Protein AF-A0A2T6BVD6-F1 (afdb_monomer)

Organism: NCBI:txid701523

Solvent-accessible surface area (backbone atoms only — not comparable to full-atom values): 5203 Å² total; per-residue (Å²): 133,90,81,71,85,75,79,71,74,63,63,32,39,37,40,32,57,46,72,52,74,48,80,49,74,55,99,93,47,78,47,79,48,75,44,72,33,37,36,33,32,40,26,25,88,78,87,42,70,44,83,75,48,75,40,78,48,68,68,59,50,54,53,53,50,49,55,51,24,68,74,71,72,34,48,36,36,42,39,63,54,99,71,67,44,80,97

Mean predicted aligned error: 6.04 Å

Nearest PDB structures (foldseek):
  8tqe-assembly1_E  TM=3.409E-01  e=9.397E-01  Xenorhabdus nematophila
  6rw6-assembly1_B  TM=3.611E-01  e=1.854E+00  Photorhabdus luminescens
  8tv0-assembly1_E  TM=3.310E-01  e=1.752E+00  Xenorhabdus nematophila
  6l7e-assembly1_B  TM=3.529E-01  e=4.857E+00  Photorhabdus luminescens
  4o9y-assembly2_G  TM=3.381E-01  e=6.447E+00  Photorhabdus luminescens

Sequence (87 aa):
MELGKNLPEIEYVSVFSTTESAKVRALSAEATVKNDIIVLNLFYNGNHRIKAYATTDKEDAFKVAKQIAEILKIDILDATEAESKWI

Radius of gyration: 16.12 Å; Cα contacts (8 Å, |Δi|>4): 159; chains: 1; bounding box: 48×32×38 Å

Secondary structure (DSSP, 8-state):
----PPPP---EEEEEEEEEEEEEEETTEEEEEEEEEEEEEEEETTTEEEEEEEES-HHHHHHHHHHHHHHHT-EEEEESSSS-EE-

Foldseek 3Di:
DDPDDPDAQFAAKEWAKDWDWDWDDDDPDIDIDIAIKIWIWGDDPHRDTDGDDMDNDPVVSVVVRVVVCVVSVHWYWYHHDPDIDID

Structure (mmCIF, N/CA/C/O backbone):
data_AF-A0A2T6BVD6-F1
#
_entry.id   AF-A0A2T6BVD6-F1
#
loop_
_atom_site.group_PDB
_atom_site.id
_atom_site.type_symbol
_atom_site.label_atom_id
_atom_site.label_alt_id
_atom_site.label_comp_id
_atom_site.label_asym_id
_atom_site.label_entity_id
_atom_site.label_seq_id
_atom_site.pdbx_PDB_ins_code
_atom_site.Cartn_x
_atom_site.Cartn_y
_atom_site.Cartn_z
_atom_site.occupancy
_atom_site.B_iso_or_equiv
_atom_site.auth_seq_id
_atom_site.auth_comp_id
_atom_site.auth_asym_id
_atom_site.auth_atom_id
_atom_site.pdbx_PDB_model_num
ATOM 1 N N . MET A 1 1 ? -23.769 -22.987 -14.306 1.00 39.12 1 MET A N 1
ATOM 2 C CA . MET A 1 1 ? -22.748 -21.999 -14.705 1.00 39.12 1 MET A CA 1
ATOM 3 C C . MET A 1 1 ? -22.342 -21.293 -13.423 1.00 39.12 1 MET A C 1
ATOM 5 O O . MET A 1 1 ? -23.076 -20.426 -12.976 1.00 39.12 1 MET A O 1
ATOM 9 N N . GLU A 1 2 ? -21.304 -21.777 -12.736 1.00 43.72 2 GLU A N 1
ATOM 10 C CA . GLU A 1 2 ? -20.868 -21.177 -11.466 1.00 43.72 2 GLU A CA 1
ATOM 11 C C . GLU A 1 2 ? -20.116 -19.879 -11.761 1.00 43.72 2 GLU A C 1
ATOM 13 O O . GLU A 1 2 ? -18.989 -19.886 -12.256 1.00 43.72 2 GLU A O 1
ATOM 18 N N . LEU A 1 3 ? -20.788 -18.756 -11.528 1.00 48.78 3 LEU A N 1
ATOM 19 C CA . LEU A 1 3 ? -20.200 -17.428 -11.602 1.00 48.78 3 LEU A CA 1
ATOM 20 C C . LEU A 1 3 ? -19.498 -17.132 -10.273 1.00 48.78 3 LEU A C 1
ATOM 22 O O . LEU A 1 3 ? -20.160 -16.915 -9.266 1.00 48.78 3 LEU A O 1
ATOM 26 N N . GLY A 1 4 ? -18.165 -17.081 -10.312 1.00 51.88 4 GLY A N 1
ATOM 27 C CA . GLY A 1 4 ? -17.340 -16.365 -9.338 1.00 51.88 4 GLY A CA 1
ATOM 28 C C . GLY A 1 4 ? -16.957 -17.159 -8.091 1.00 51.88 4 GLY A C 1
ATOM 29 O O . GLY A 1 4 ? -17.780 -17.455 -7.235 1.00 51.88 4 GLY A O 1
ATOM 30 N N . LYS A 1 5 ? -15.654 -17.410 -7.917 1.00 65.25 5 LYS A N 1
ATOM 31 C CA . LYS A 1 5 ? -1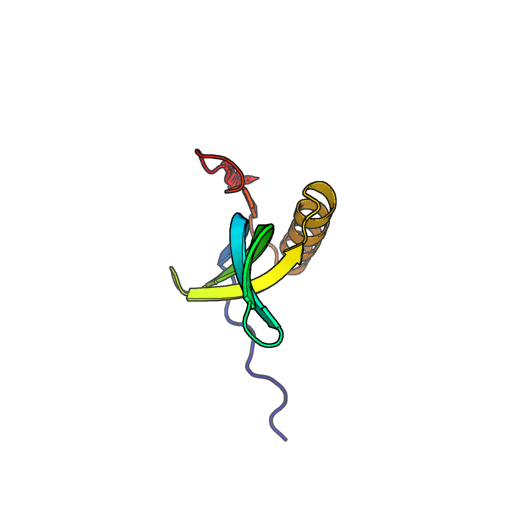5.114 -17.578 -6.564 1.00 65.25 5 LYS A CA 1
ATOM 32 C C . LYS A 1 5 ? -15.449 -16.298 -5.799 1.00 65.25 5 LYS A C 1
ATOM 34 O O . LYS A 1 5 ? -15.013 -15.228 -6.220 1.00 65.25 5 LYS A O 1
ATOM 39 N N . ASN A 1 6 ? -16.234 -16.404 -4.729 1.00 81.06 6 ASN A N 1
ATOM 40 C CA . ASN A 1 6 ? -16.482 -15.279 -3.833 1.00 81.06 6 ASN A CA 1
ATOM 41 C C . ASN A 1 6 ? -15.134 -14.687 -3.402 1.00 81.06 6 ASN A C 1
ATOM 43 O O . ASN A 1 6 ? -14.210 -15.438 -3.071 1.00 81.06 6 ASN A O 1
ATOM 47 N N . LEU A 1 7 ? -15.014 -13.358 -3.443 1.00 82.88 7 LEU A N 1
ATOM 48 C CA . LEU A 1 7 ? -13.873 -12.684 -2.835 1.00 82.88 7 LEU A CA 1
ATOM 49 C C . LEU A 1 7 ? -13.881 -13.059 -1.342 1.00 82.88 7 LEU A C 1
ATOM 51 O O . LEU A 1 7 ? -14.949 -12.978 -0.727 1.00 82.88 7 LEU A O 1
ATOM 55 N N . PRO A 1 8 ? -12.758 -13.525 -0.767 1.00 92.81 8 PRO A N 1
ATOM 56 C CA . PRO A 1 8 ? -12.694 -13.751 0.670 1.00 92.81 8 PRO A CA 1
ATOM 57 C C . PRO A 1 8 ? -12.962 -12.439 1.412 1.00 92.81 8 PRO A C 1
ATOM 59 O O . PRO A 1 8 ? -12.824 -11.355 0.842 1.00 92.81 8 PRO A O 1
ATOM 62 N N . GLU A 1 9 ? -13.329 -12.537 2.686 1.00 95.00 9 GLU A N 1
ATOM 63 C CA . GLU A 1 9 ? -13.399 -11.364 3.553 1.00 95.00 9 GLU A CA 1
ATOM 64 C C . GLU A 1 9 ? -12.009 -10.725 3.626 1.00 95.00 9 GLU A C 1
ATOM 66 O O . GLU A 1 9 ? -11.046 -11.350 4.075 1.00 95.00 9 GLU A O 1
ATOM 71 N N . ILE A 1 10 ? -11.898 -9.516 3.080 1.00 97.44 10 ILE A N 1
ATOM 72 C CA . ILE A 1 10 ? -10.647 -8.767 3.056 1.00 97.44 10 ILE A CA 1
ATOM 73 C C . ILE A 1 10 ? -10.514 -8.055 4.397 1.00 97.44 10 ILE A C 1
ATOM 75 O O . ILE A 1 10 ? -11.444 -7.391 4.839 1.00 97.44 10 ILE A O 1
ATOM 79 N N . GLU A 1 11 ? -9.354 -8.194 5.026 1.00 97.88 11 GLU A N 1
ATOM 80 C CA . GLU A 1 11 ? -9.058 -7.613 6.335 1.00 97.88 11 GLU A CA 1
ATOM 81 C C . GLU A 1 11 ? -8.552 -6.172 6.180 1.00 97.88 11 GLU A C 1
ATOM 83 O O . GLU A 1 11 ? -8.981 -5.277 6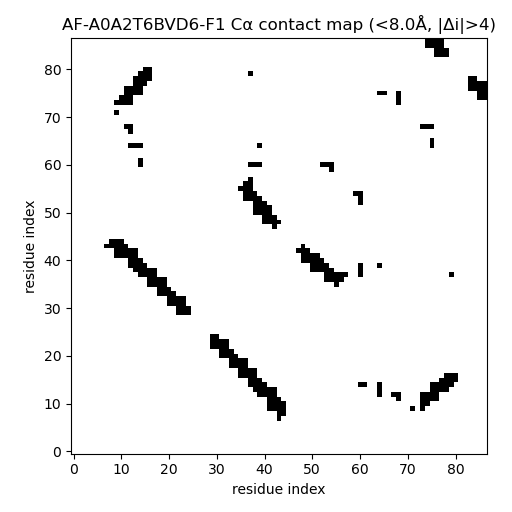.901 1.00 97.88 11 GLU A O 1
ATOM 88 N N . TYR A 1 12 ? -7.653 -5.935 5.219 1.00 98.12 12 TYR A N 1
ATOM 89 C CA . TYR A 1 12 ? -7.108 -4.611 4.911 1.00 98.12 12 TYR A CA 1
ATOM 90 C C . TYR A 1 12 ? -6.459 -4.570 3.523 1.00 98.12 12 TYR A C 1
ATOM 92 O O . TYR A 1 12 ? -6.136 -5.604 2.923 1.00 98.12 12 TYR A O 1
ATOM 100 N N . VAL A 1 13 ? -6.229 -3.358 3.016 1.00 98.44 13 VAL A N 1
ATOM 101 C CA . VAL A 1 13 ? -5.381 -3.120 1.841 1.00 98.44 13 VAL A CA 1
ATOM 102 C C . VAL A 1 13 ? -4.043 -2.533 2.282 1.00 98.44 13 VAL A C 1
ATOM 104 O O . VAL A 1 13 ? -3.996 -1.521 2.974 1.00 98.44 13 VAL A O 1
ATOM 107 N N . SER A 1 14 ? -2.931 -3.153 1.888 1.00 98.25 14 SER A N 1
ATOM 108 C CA . SER A 1 14 ? -1.596 -2.589 2.123 1.00 98.25 14 SER A CA 1
ATOM 109 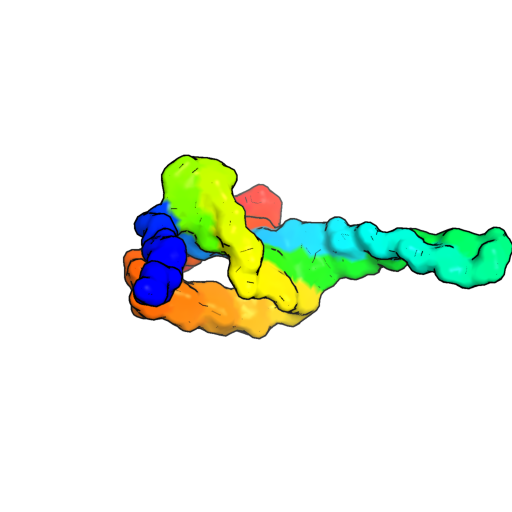C C . SER A 1 14 ? -1.112 -1.832 0.897 1.00 98.25 14 SER A C 1
ATOM 111 O O . SER A 1 14 ? -1.177 -2.386 -0.202 1.00 98.25 14 SER A O 1
ATOM 113 N N . VAL A 1 15 ? -0.504 -0.667 1.087 1.00 98.38 15 VAL A N 1
ATOM 114 C CA . VAL A 1 15 ? 0.276 0.041 0.065 1.00 98.38 15 VAL A CA 1
ATOM 115 C C . VAL A 1 15 ? 1.748 -0.111 0.431 1.00 98.38 15 VAL A C 1
ATOM 117 O O . VAL A 1 15 ? 2.166 0.424 1.452 1.00 98.38 15 VAL A O 1
ATOM 120 N N . PHE A 1 16 ? 2.538 -0.854 -0.348 1.00 96.12 16 PHE A N 1
ATOM 121 C CA . PHE A 1 16 ? 3.955 -1.080 -0.025 1.00 96.12 16 PHE A CA 1
ATOM 122 C C . PHE A 1 16 ? 4.883 -0.813 -1.209 1.00 96.12 16 PHE A C 1
ATOM 124 O O . PHE A 1 16 ? 4.522 -1.060 -2.360 1.00 96.12 16 PHE A O 1
ATOM 131 N N . SER A 1 17 ? 6.083 -0.310 -0.911 1.00 94.31 17 SER A N 1
ATOM 132 C CA . SER A 1 17 ? 7.128 -0.032 -1.902 1.00 94.31 17 SER A CA 1
ATOM 133 C C . SER A 1 17 ? 8.059 -1.236 -2.060 1.00 94.31 17 SER A C 1
ATOM 135 O O . SER A 1 17 ? 8.432 -1.883 -1.079 1.00 94.31 17 SER A O 1
ATOM 137 N N . THR A 1 18 ? 8.428 -1.573 -3.294 1.00 93.50 18 THR A N 1
ATOM 138 C CA . THR A 1 18 ? 9.358 -2.666 -3.593 1.00 93.50 18 THR A CA 1
ATOM 1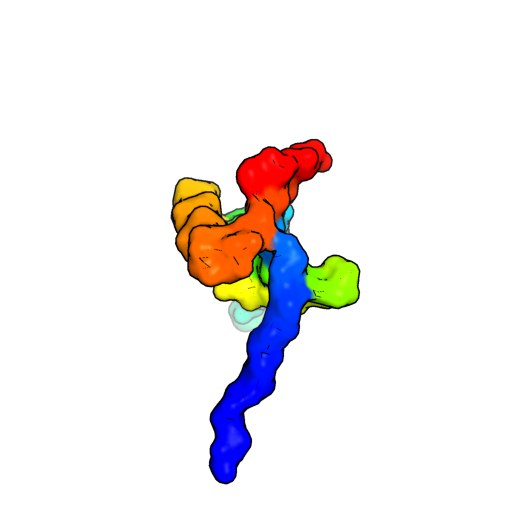39 C C . THR A 1 18 ? 10.082 -2.445 -4.916 1.00 93.50 18 THR A C 1
ATOM 141 O O . THR A 1 18 ? 9.627 -1.684 -5.760 1.00 93.50 18 THR A O 1
ATOM 144 N N . THR A 1 19 ? 11.197 -3.139 -5.129 1.00 91.56 19 THR A N 1
ATOM 145 C CA . THR A 1 19 ? 11.927 -3.101 -6.400 1.00 91.56 19 THR A CA 1
ATOM 146 C C . THR A 1 19 ? 11.647 -4.380 -7.186 1.00 91.56 19 THR A C 1
ATOM 148 O O . THR A 1 19 ? 12.056 -5.471 -6.779 1.00 91.56 19 THR A O 1
ATOM 151 N N . GLU A 1 20 ? 10.998 -4.268 -8.344 1.00 85.50 20 GLU A N 1
ATOM 152 C CA . GLU A 1 20 ? 10.899 -5.379 -9.292 1.00 85.50 20 GLU A CA 1
ATOM 153 C C . GLU A 1 20 ? 12.155 -5.422 -10.172 1.00 85.50 20 GLU A C 1
ATOM 155 O O . GLU A 1 20 ? 12.622 -4.408 -10.692 1.00 85.50 20 GLU A O 1
ATOM 160 N N . SER A 1 21 ? 12.737 -6.615 -10.312 1.00 82.75 21 SER A N 1
ATOM 161 C CA . SER A 1 21 ? 13.905 -6.848 -11.164 1.00 82.75 21 SER A CA 1
ATOM 162 C C . SER A 1 21 ? 13.514 -7.721 -12.349 1.00 82.75 21 SER A C 1
ATOM 164 O O . SER A 1 21 ? 13.093 -8.862 -12.166 1.00 82.75 21 SER A O 1
ATOM 166 N N . ALA A 1 22 ? 13.703 -7.212 -13.563 1.00 78.00 22 ALA A N 1
ATOM 167 C CA . ALA A 1 22 ? 13.494 -7.953 -14.798 1.00 78.00 22 ALA A CA 1
ATOM 168 C C . ALA A 1 22 ? 14.831 -8.183 -15.507 1.00 78.00 22 ALA A C 1
ATOM 170 O O . ALA A 1 22 ? 15.628 -7.262 -15.697 1.00 78.00 22 ALA A O 1
ATOM 171 N N . LYS A 1 23 ? 15.082 -9.428 -15.918 1.00 81.00 23 LYS A N 1
ATOM 172 C CA . LYS A 1 23 ? 16.235 -9.767 -16.755 1.00 81.00 23 LYS A CA 1
ATOM 173 C C . LYS A 1 23 ? 15.841 -9.655 -18.218 1.00 81.00 23 LYS A C 1
ATOM 175 O O . LYS A 1 23 ? 14.998 -10.415 -18.690 1.00 81.00 23 LYS A O 1
ATOM 180 N N . VAL A 1 24 ? 16.474 -8.735 -18.933 1.00 79.56 24 VAL A N 1
ATOM 181 C CA . VAL A 1 24 ? 16.307 -8.565 -20.376 1.00 79.56 24 VAL A CA 1
ATOM 182 C C . VAL A 1 24 ? 17.531 -9.157 -21.065 1.00 79.56 24 VAL A C 1
ATOM 184 O O . VAL A 1 24 ? 18.666 -8.819 -20.732 1.00 79.56 24 VAL A O 1
ATOM 187 N N . ARG A 1 25 ? 17.309 -10.070 -22.013 1.00 77.19 25 ARG A N 1
ATOM 188 C CA . ARG A 1 25 ? 18.366 -10.707 -22.808 1.00 77.19 25 ARG A CA 1
ATOM 189 C C . ARG A 1 25 ? 18.191 -10.345 -24.275 1.00 77.19 25 ARG A C 1
ATOM 191 O O . ARG A 1 25 ? 17.091 -10.478 -24.803 1.00 77.19 25 ARG A O 1
ATOM 198 N N . ALA A 1 26 ? 19.271 -9.932 -24.927 1.00 75.88 26 ALA A N 1
ATOM 199 C CA . ALA A 1 26 ? 19.298 -9.669 -26.360 1.00 75.88 26 ALA A CA 1
ATOM 200 C C . ALA A 1 26 ? 20.600 -10.206 -26.962 1.00 75.88 26 ALA A C 1
ATOM 202 O O . ALA A 1 26 ? 21.690 -9.806 -26.553 1.00 75.88 26 ALA A O 1
ATOM 203 N N . LEU A 1 27 ? 20.478 -11.104 -27.946 1.00 84.00 27 LEU A N 1
ATOM 204 C CA . LEU A 1 27 ? 21.600 -11.783 -28.607 1.00 84.00 27 LEU A CA 1
ATOM 205 C C . LEU A 1 27 ? 22.549 -12.444 -27.585 1.00 84.00 27 LEU A C 1
ATOM 207 O O . LEU A 1 27 ? 22.202 -13.474 -27.014 1.00 84.00 27 LEU A O 1
ATOM 211 N N . SER A 1 28 ? 23.718 -11.846 -27.337 1.00 77.00 28 SER A N 1
ATOM 212 C CA . SER A 1 28 ? 24.751 -12.313 -26.403 1.00 77.00 28 SER A CA 1
ATOM 213 C C . SER A 1 28 ? 24.877 -11.465 -25.127 1.00 77.00 28 SER A C 1
ATOM 215 O O . SER A 1 28 ? 25.803 -11.686 -24.349 1.00 77.00 28 SER A O 1
ATOM 217 N N . ALA A 1 29 ? 23.995 -10.484 -24.910 1.00 70.00 29 ALA A N 1
ATOM 218 C CA . ALA A 1 29 ? 24.028 -9.578 -23.763 1.00 70.00 29 ALA A CA 1
ATOM 219 C C . ALA A 1 29 ? 22.826 -9.791 -22.827 1.00 70.00 29 ALA A C 1
ATOM 221 O O . ALA A 1 29 ? 21.690 -9.983 -23.270 1.00 70.00 29 ALA A O 1
ATOM 222 N N . GLU A 1 30 ? 23.080 -9.726 -21.519 1.00 77.00 30 GLU A N 1
ATOM 223 C CA . GLU A 1 30 ? 22.072 -9.750 -20.455 1.00 77.00 30 GLU A CA 1
ATOM 224 C C . GLU A 1 30 ? 22.159 -8.443 -19.659 1.00 77.00 30 GLU A C 1
ATOM 226 O O . GLU A 1 30 ? 23.238 -8.049 -19.219 1.00 77.00 30 GLU A O 1
ATOM 231 N N . ALA A 1 31 ? 21.020 -7.783 -19.462 1.00 83.00 31 ALA A N 1
ATOM 232 C CA . ALA A 1 31 ? 20.876 -6.625 -18.591 1.00 83.00 31 ALA A CA 1
ATOM 233 C C . ALA A 1 31 ? 19.821 -6.916 -17.516 1.00 83.00 31 ALA A C 1
ATOM 235 O O . ALA A 1 31 ? 18.784 -7.523 -17.788 1.00 83.00 31 ALA A O 1
ATOM 236 N N . THR A 1 32 ? 20.079 -6.481 -16.282 1.00 82.19 32 THR A N 1
ATOM 237 C CA . THR A 1 32 ? 19.080 -6.498 -15.204 1.00 82.19 32 THR A CA 1
ATOM 238 C C . THR A 1 32 ? 18.524 -5.093 -15.046 1.00 82.19 32 THR A C 1
ATOM 240 O O . THR A 1 32 ? 19.267 -4.177 -14.700 1.00 82.19 32 THR A O 1
ATOM 243 N N . VAL A 1 33 ? 17.229 -4.928 -15.297 1.00 81.12 33 VAL A N 1
ATOM 244 C CA . VAL A 1 33 ? 16.505 -3.673 -15.079 1.00 81.12 33 VAL A CA 1
ATOM 245 C C . VAL A 1 33 ? 15.828 -3.754 -13.718 1.00 81.12 33 VAL A C 1
ATOM 247 O O . VAL A 1 33 ? 15.128 -4.727 -13.440 1.00 81.12 33 VAL A O 1
ATOM 250 N N . LYS A 1 34 ? 16.068 -2.755 -12.867 1.00 82.94 34 LYS A N 1
ATOM 251 C CA . LYS A 1 34 ? 15.440 -2.612 -11.551 1.00 82.94 34 LYS A CA 1
ATOM 252 C C . LYS A 1 34 ? 14.519 -1.403 -11.582 1.00 82.94 34 LYS A C 1
ATOM 254 O O . LYS A 1 34 ? 14.996 -0.313 -11.878 1.00 82.94 34 LYS A O 1
ATOM 259 N N . ASN A 1 35 ? 13.248 -1.608 -11.261 1.00 85.69 35 ASN A N 1
ATOM 260 C CA . ASN A 1 35 ? 12.259 -0.543 -11.175 1.00 85.69 35 ASN A CA 1
ATOM 261 C C . ASN A 1 35 ? 11.656 -0.532 -9.776 1.00 85.69 35 ASN A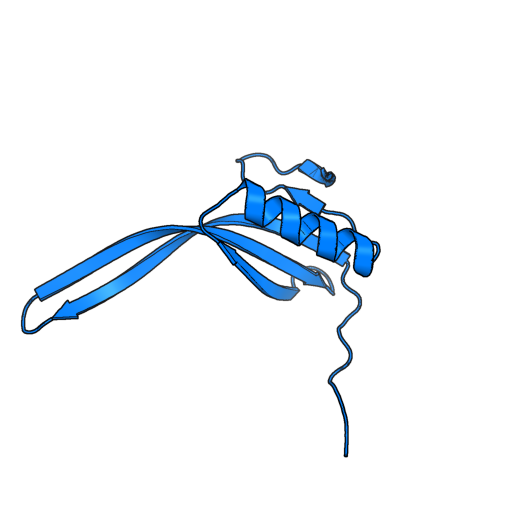 C 1
ATOM 263 O O . ASN A 1 35 ? 11.168 -1.564 -9.308 1.00 85.69 35 ASN A O 1
ATOM 267 N N . ASP A 1 36 ? 11.665 0.632 -9.137 1.00 90.75 36 ASP A N 1
ATOM 268 C CA . ASP A 1 36 ? 10.922 0.839 -7.902 1.00 90.75 36 ASP A CA 1
ATOM 269 C C . ASP A 1 36 ? 9.440 0.991 -8.241 1.00 90.75 36 ASP A C 1
ATOM 271 O O . ASP A 1 36 ? 9.051 1.792 -9.094 1.00 90.75 36 ASP A O 1
ATOM 275 N N . ILE A 1 37 ? 8.621 0.162 -7.606 1.00 95.06 37 ILE A N 1
ATOM 276 C CA . ILE A 1 37 ? 7.181 0.084 -7.803 1.00 95.06 37 ILE A CA 1
ATOM 277 C C . ILE A 1 37 ? 6.476 0.115 -6.450 1.00 95.06 37 ILE A C 1
ATOM 279 O O . ILE A 1 37 ? 7.003 -0.316 -5.425 1.00 95.06 37 ILE A O 1
ATOM 283 N N . ILE A 1 38 ? 5.237 0.574 -6.463 1.00 97.44 38 ILE A N 1
ATOM 284 C CA . ILE A 1 38 ? 4.320 0.528 -5.336 1.00 97.44 38 ILE A CA 1
ATOM 285 C C . ILE A 1 38 ? 3.233 -0.474 -5.677 1.00 97.44 38 ILE A C 1
ATOM 287 O O . ILE A 1 38 ? 2.668 -0.462 -6.770 1.00 97.44 38 ILE A O 1
ATOM 291 N N . VAL A 1 39 ? 2.949 -1.365 -4.739 1.00 97.88 39 VAL A N 1
ATOM 292 C CA . VAL A 1 39 ? 2.022 -2.471 -4.931 1.00 97.88 39 VAL A CA 1
ATOM 293 C C . VAL A 1 39 ? 0.936 -2.416 -3.869 1.00 97.88 39 VAL A C 1
ATOM 295 O O . VAL A 1 39 ? 1.208 -2.211 -2.685 1.00 97.88 39 VAL A O 1
ATOM 298 N N . LEU A 1 40 ? -0.299 -2.648 -4.306 1.00 98.38 40 LEU A N 1
ATOM 299 C CA . LEU A 1 40 ? -1.453 -2.807 -3.437 1.00 98.38 40 LEU A CA 1
ATOM 300 C C . LEU A 1 40 ? -1.777 -4.290 -3.291 1.00 98.38 40 LEU A C 1
ATOM 302 O O . LEU A 1 40 ? -2.050 -4.981 -4.278 1.00 98.38 40 LEU A O 1
ATOM 306 N N . ASN A 1 41 ? -1.782 -4.764 -2.050 1.00 98.12 41 ASN A N 1
ATOM 307 C CA . ASN A 1 41 ? -2.213 -6.114 -1.706 1.00 98.12 41 ASN A CA 1
ATOM 308 C C . ASN A 1 41 ? -3.484 -6.060 -0.865 1.00 98.12 41 ASN A C 1
ATOM 310 O O . ASN A 1 41 ? -3.541 -5.309 0.104 1.00 98.12 41 ASN A O 1
ATOM 314 N N . LEU A 1 42 ? -4.455 -6.907 -1.193 1.00 98.00 42 LEU A N 1
ATOM 315 C CA . LEU A 1 42 ? -5.607 -7.190 -0.339 1.00 98.00 42 LEU A CA 1
ATOM 316 C C . LEU A 1 42 ? -5.248 -8.371 0.552 1.00 98.00 42 LEU A C 1
ATOM 318 O O . LEU A 1 42 ? -5.024 -9.465 0.026 1.00 98.00 42 LEU A O 1
ATOM 322 N N . PHE A 1 43 ? -5.155 -8.147 1.858 1.00 97.88 43 PHE A N 1
ATOM 323 C CA . PHE A 1 43 ? -4.875 -9.196 2.833 1.00 97.88 43 PHE A CA 1
ATOM 324 C C . PHE A 1 43 ? -6.167 -9.830 3.333 1.00 97.88 43 PHE A C 1
ATOM 326 O O . PHE A 1 43 ? -7.183 -9.156 3.489 1.00 97.88 43 PHE A O 1
ATOM 333 N N . TYR A 1 44 ? -6.132 -11.141 3.526 1.00 97.44 44 TYR A N 1
ATOM 334 C CA . TYR A 1 44 ? -7.247 -11.922 4.039 1.00 97.44 44 TYR A CA 1
ATOM 335 C C . TYR A 1 44 ? -6.718 -13.146 4.779 1.00 97.44 44 TYR A C 1
ATOM 337 O O . TYR A 1 44 ? -5.652 -13.674 4.441 1.00 97.44 44 TYR A O 1
ATOM 345 N N . ASN A 1 45 ? -7.498 -13.658 5.731 1.00 96.00 45 ASN A N 1
ATOM 346 C CA . ASN A 1 45 ? -7.178 -14.881 6.464 1.00 96.00 45 ASN A CA 1
ATOM 347 C C . ASN A 1 45 ? -5.718 -14.874 6.974 1.00 96.00 45 ASN A C 1
ATOM 349 O O . ASN A 1 45 ? -4.930 -15.791 6.688 1.00 96.00 45 ASN A O 1
ATOM 353 N N . GLY A 1 46 ? -5.332 -13.779 7.639 1.00 91.88 46 GLY A N 1
ATOM 354 C CA . GLY A 1 46 ? -3.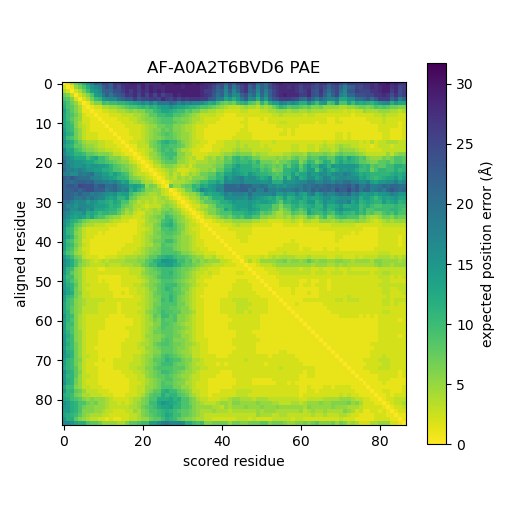982 -13.534 8.138 1.00 91.88 46 GLY A CA 1
ATOM 355 C C . GLY A 1 46 ? -3.014 -13.017 7.068 1.00 91.88 46 GLY A C 1
ATOM 356 O O . GLY A 1 46 ? -2.989 -11.837 6.747 1.00 91.88 46 GLY A O 1
ATOM 357 N N . ASN A 1 47 ? -2.134 -13.884 6.552 1.00 92.38 47 ASN A N 1
ATOM 358 C CA . ASN A 1 47 ? -1.047 -13.481 5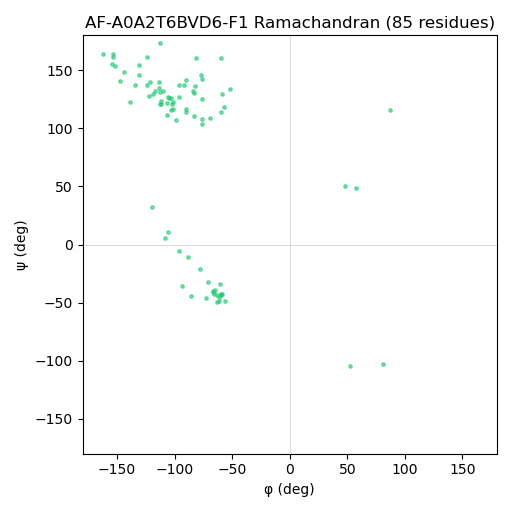.638 1.00 92.38 47 ASN A CA 1
ATOM 359 C C . ASN A 1 47 ? -1.304 -13.872 4.171 1.00 92.38 47 ASN A C 1
ATOM 361 O O . ASN A 1 47 ? -0.396 -13.812 3.334 1.00 92.38 47 ASN A O 1
ATOM 365 N N . HIS A 1 48 ? -2.519 -14.317 3.839 1.00 96.50 48 HIS A N 1
ATOM 366 C CA . HIS A 1 48 ? -2.863 -14.536 2.440 1.00 96.50 48 HIS A CA 1
ATOM 367 C C . HIS A 1 48 ? -3.115 -13.189 1.779 1.00 96.50 48 HIS A C 1
ATOM 369 O O . HIS A 1 48 ? -3.656 -12.271 2.390 1.00 96.50 48 HIS A O 1
ATOM 375 N N . ARG A 1 49 ? -2.697 -13.059 0.518 1.00 96.06 49 ARG A N 1
ATOM 376 C CA . ARG A 1 49 ? -2.826 -11.795 -0.201 1.00 96.06 49 ARG A CA 1
ATOM 377 C C . ARG A 1 49 ? -3.151 -11.963 -1.670 1.00 96.06 49 ARG A C 1
ATOM 379 O O . ARG A 1 49 ? -2.699 -12.911 -2.313 1.00 96.06 49 ARG A O 1
ATOM 386 N N . ILE A 1 50 ? -3.890 -10.997 -2.198 1.00 96.00 50 ILE A N 1
ATOM 387 C CA . ILE A 1 50 ? -4.137 -10.813 -3.628 1.00 96.00 50 ILE A CA 1
ATOM 388 C C . ILE A 1 50 ? -3.438 -9.518 -4.045 1.00 96.00 50 ILE A C 1
ATOM 390 O O . ILE A 1 50 ? -3.763 -8.456 -3.518 1.00 96.00 50 ILE A O 1
ATOM 394 N N . LYS A 1 51 ? -2.496 -9.590 -4.995 1.00 96.56 51 LYS A N 1
ATOM 395 C CA . LYS A 1 51 ? -1.935 -8.390 -5.637 1.00 96.56 51 LYS A CA 1
ATOM 396 C C . LYS A 1 51 ? -3.038 -7.776 -6.502 1.00 96.56 51 LYS A C 1
ATOM 398 O O . LYS A 1 51 ? -3.405 -8.365 -7.515 1.00 96.56 51 LYS A O 1
ATOM 403 N N . ALA A 1 52 ? -3.580 -6.637 -6.087 1.00 96.50 52 ALA A N 1
ATOM 404 C CA . ALA A 1 52 ? -4.704 -5.992 -6.763 1.00 96.50 52 ALA A CA 1
ATOM 405 C C . ALA A 1 52 ? -4.251 -4.943 -7.781 1.00 96.50 52 ALA A C 1
ATOM 407 O O . ALA A 1 52 ? -4.871 -4.795 -8.831 1.00 96.50 52 ALA A O 1
ATOM 408 N N . TYR A 1 53 ? -3.170 -4.223 -7.478 1.00 97.88 53 TYR A N 1
ATOM 409 C CA . TYR A 1 53 ? -2.689 -3.125 -8.308 1.00 97.88 53 TYR A CA 1
ATOM 410 C C . TYR A 1 53 ? -1.184 -2.908 -8.121 1.00 97.88 53 TYR A C 1
ATOM 412 O O . TYR A 1 53 ? -0.621 -3.269 -7.085 1.00 97.88 53 TYR A O 1
ATOM 420 N N . ALA A 1 54 ? -0.529 -2.337 -9.129 1.00 96.38 54 ALA A N 1
ATOM 421 C CA . ALA A 1 54 ? 0.861 -1.910 -9.061 1.00 96.38 54 ALA A CA 1
ATOM 422 C C . ALA A 1 54 ? 1.065 -0.677 -9.944 1.00 96.38 54 ALA A C 1
ATOM 424 O O . ALA A 1 54 ? 0.511 -0.601 -11.040 1.00 96.38 54 ALA A O 1
ATOM 425 N N . THR A 1 55 ? 1.863 0.271 -9.471 1.00 96.62 55 THR A N 1
ATOM 426 C CA . THR A 1 55 ? 2.145 1.537 -10.157 1.00 96.62 55 THR A CA 1
ATO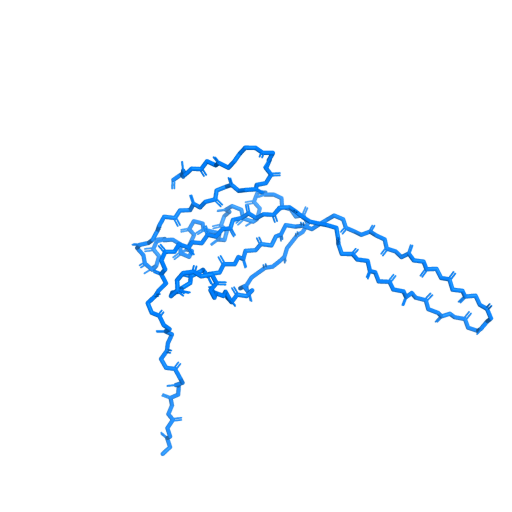M 427 C C . THR A 1 55 ? 3.513 2.062 -9.730 1.00 96.62 55 THR A C 1
ATOM 429 O O . THR A 1 55 ? 4.067 1.616 -8.730 1.00 96.62 55 THR A O 1
ATOM 432 N N . THR A 1 56 ? 4.082 3.002 -10.476 1.00 95.19 56 THR A N 1
ATOM 433 C CA . THR A 1 56 ? 5.291 3.742 -10.069 1.00 95.19 56 THR A CA 1
ATOM 434 C C . THR A 1 56 ? 4.954 5.090 -9.426 1.00 95.19 56 THR A C 1
ATOM 436 O O . THR A 1 56 ? 5.851 5.789 -8.967 1.00 95.19 56 THR A O 1
ATOM 439 N N . ASP A 1 57 ? 3.675 5.476 -9.409 1.00 96.06 57 ASP A N 1
ATOM 440 C CA . ASP A 1 57 ? 3.194 6.755 -8.887 1.00 96.06 57 ASP A CA 1
ATOM 441 C C . ASP A 1 57 ? 2.567 6.573 -7.493 1.00 96.06 57 ASP A C 1
ATOM 443 O O . ASP A 1 57 ? 1.604 5.824 -7.309 1.00 96.06 57 ASP A O 1
ATOM 447 N N . LYS A 1 58 ? 3.123 7.268 -6.491 1.00 95.62 58 LYS A N 1
ATOM 448 C CA . LYS A 1 58 ? 2.658 7.194 -5.098 1.00 95.62 58 LYS A CA 1
ATOM 449 C C . LYS A 1 58 ? 1.260 7.786 -4.932 1.00 95.62 58 LYS A C 1
ATOM 451 O O . LYS A 1 58 ? 0.453 7.213 -4.204 1.00 95.62 58 LYS A O 1
ATOM 456 N N . GLU A 1 59 ? 0.947 8.893 -5.596 1.00 97.31 59 GLU A N 1
ATOM 457 C CA . GLU A 1 59 ? -0.371 9.524 -5.486 1.00 97.31 59 GLU A CA 1
ATOM 458 C C . GLU A 1 59 ? -1.457 8.624 -6.076 1.00 97.31 59 GLU A C 1
ATOM 460 O O . GLU A 1 59 ? -2.508 8.426 -5.459 1.00 97.31 59 GLU A O 1
ATOM 465 N N . ASP A 1 60 ? -1.171 8.012 -7.224 1.00 98.19 60 ASP A N 1
ATOM 466 C CA . ASP A 1 60 ? -2.061 7.044 -7.863 1.00 98.19 60 ASP A CA 1
ATOM 467 C C . ASP A 1 60 ? -2.277 5.797 -6.988 1.00 98.19 60 ASP A C 1
ATOM 469 O O . ASP A 1 60 ? -3.417 5.377 -6.774 1.00 98.19 60 ASP A O 1
ATOM 473 N N . ALA A 1 61 ? -1.211 5.264 -6.380 1.00 98.12 61 ALA A N 1
ATOM 474 C CA . ALA A 1 61 ? -1.303 4.136 -5.455 1.00 98.12 61 ALA A CA 1
ATOM 475 C C . ALA A 1 61 ? -2.264 4.424 -4.288 1.00 98.12 61 ALA A C 1
ATOM 477 O O . ALA A 1 61 ? -3.161 3.627 -4.004 1.00 98.12 61 ALA A O 1
ATOM 478 N N . PHE A 1 62 ? -2.124 5.583 -3.636 1.00 98.19 62 PHE A N 1
ATOM 479 C CA . PHE A 1 62 ? -3.002 5.962 -2.526 1.00 98.19 62 PHE A CA 1
ATOM 480 C C . PHE A 1 62 ? -4.421 6.305 -2.974 1.00 98.19 62 PHE A C 1
ATOM 482 O O . PHE A 1 62 ? -5.372 6.038 -2.239 1.00 98.19 62 PHE A O 1
ATOM 489 N N . LYS A 1 63 ? -4.598 6.864 -4.173 1.00 98.50 63 LYS A N 1
ATOM 490 C CA . LYS A 1 63 ? -5.925 7.099 -4.748 1.00 98.50 63 LYS A CA 1
ATOM 491 C C . LYS A 1 63 ? -6.678 5.783 -4.949 1.00 98.50 63 LYS A C 1
ATOM 493 O O . LYS A 1 63 ? -7.824 5.677 -4.516 1.00 98.50 63 LYS A O 1
ATOM 498 N N . VAL A 1 64 ? -6.036 4.780 -5.549 1.00 98.50 64 VAL A N 1
ATOM 499 C CA . VAL A 1 64 ? -6.643 3.456 -5.766 1.00 98.50 64 VAL A CA 1
ATOM 500 C C . VAL A 1 64 ? -6.888 2.739 -4.435 1.00 98.50 64 VAL A C 1
ATOM 502 O O . VAL A 1 64 ? -7.958 2.164 -4.241 1.00 98.50 64 VAL A O 1
ATOM 505 N N . ALA A 1 65 ? -5.955 2.822 -3.480 1.00 98.44 65 ALA A N 1
ATOM 506 C CA . ALA A 1 65 ? -6.126 2.221 -2.156 1.00 98.44 65 ALA A CA 1
ATOM 507 C C . ALA A 1 65 ? -7.349 2.784 -1.417 1.00 98.44 65 ALA A C 1
ATOM 509 O O . ALA A 1 65 ? -8.134 2.012 -0.871 1.00 98.44 65 ALA A O 1
ATOM 510 N N . LYS A 1 66 ? -7.562 4.107 -1.469 1.00 98.50 66 LYS A N 1
ATOM 511 C CA . LYS A 1 66 ? -8.749 4.763 -0.894 1.00 98.50 66 LYS A CA 1
ATOM 512 C C . LYS A 1 66 ? -10.044 4.279 -1.533 1.00 98.50 66 LYS A C 1
ATOM 514 O O . LYS A 1 66 ? -10.974 3.933 -0.818 1.00 98.50 66 LYS A O 1
ATOM 519 N N . GLN A 1 67 ? -10.087 4.177 -2.862 1.00 98.50 67 GLN A N 1
ATOM 520 C CA . GLN A 1 67 ? -11.266 3.657 -3.562 1.00 98.50 67 GLN A CA 1
ATOM 521 C C . GLN A 1 67 ? -11.596 2.219 -3.138 1.00 98.50 67 GLN A C 1
ATOM 523 O O . GLN A 1 67 ? -12.755 1.895 -2.892 1.00 98.50 67 GLN A O 1
ATOM 528 N N . ILE A 1 68 ? -10.582 1.358 -3.015 1.00 97.88 68 ILE A N 1
ATOM 529 C CA . ILE A 1 68 ? -10.749 -0.024 -2.547 1.00 97.88 68 ILE A CA 1
ATOM 530 C C . ILE A 1 68 ? -11.267 -0.051 -1.105 1.00 97.88 68 ILE A C 1
ATOM 532 O O . ILE A 1 68 ? -12.247 -0.741 -0.822 1.00 97.88 68 ILE A O 1
ATOM 536 N N . ALA A 1 69 ? -10.631 0.708 -0.211 1.00 98.06 69 ALA A N 1
ATOM 537 C CA . ALA A 1 69 ? -10.998 0.801 1.198 1.00 98.06 69 ALA A CA 1
ATOM 538 C C . ALA A 1 69 ? -12.444 1.285 1.387 1.00 98.06 69 ALA A C 1
ATOM 540 O O . ALA A 1 69 ? -13.206 0.704 2.157 1.00 98.06 69 ALA A O 1
ATOM 541 N N . GLU A 1 70 ? -12.870 2.287 0.616 1.00 98.06 70 GLU A N 1
ATOM 542 C CA . GLU A 1 70 ? -14.234 2.819 0.649 1.00 98.06 70 GLU A CA 1
ATOM 543 C C . GLU A 1 70 ? -15.292 1.808 0.188 1.00 98.06 70 GLU A C 1
ATOM 545 O O . GLU A 1 70 ? -16.389 1.772 0.762 1.00 98.06 70 GLU A O 1
ATOM 550 N N . ILE A 1 71 ? -14.980 1.009 -0.839 1.00 97.31 71 ILE A N 1
ATOM 551 C CA . ILE A 1 71 ? -15.877 -0.014 -1.400 1.00 97.31 71 ILE A CA 1
ATOM 552 C C . ILE A 1 71 ? -15.996 -1.205 -0.448 1.00 97.31 71 ILE A C 1
ATOM 554 O O . ILE A 1 71 ? -17.103 -1.680 -0.200 1.00 97.31 71 ILE A O 1
ATOM 558 N N . LEU A 1 72 ? -14.866 -1.677 0.082 1.00 96.12 72 LEU A N 1
ATOM 559 C CA . LEU A 1 72 ? -14.805 -2.876 0.919 1.00 96.12 72 LEU A CA 1
ATOM 560 C C . LEU A 1 72 ? -15.025 -2.591 2.412 1.00 96.12 72 LEU A C 1
ATOM 562 O O . LEU A 1 72 ? -15.243 -3.533 3.163 1.00 96.12 72 LEU A O 1
ATOM 566 N N . LYS A 1 73 ? -15.021 -1.315 2.827 1.00 97.12 73 LYS A N 1
ATOM 567 C CA . LYS A 1 73 ? -15.113 -0.871 4.231 1.00 97.12 73 LYS A CA 1
ATOM 568 C C . LYS A 1 73 ? -13.999 -1.455 5.107 1.00 97.12 73 LYS A C 1
ATOM 570 O O . LYS A 1 73 ? -14.265 -1.968 6.187 1.00 97.12 73 LYS A O 1
ATOM 575 N N . ILE A 1 74 ? -12.765 -1.353 4.621 1.00 97.38 74 ILE A N 1
ATOM 576 C CA . ILE A 1 74 ? -11.548 -1.861 5.271 1.00 97.38 74 ILE A CA 1
ATOM 577 C C . ILE A 1 74 ? -10.530 -0.738 5.467 1.00 97.38 74 ILE A C 1
ATOM 579 O O . ILE A 1 74 ? -10.588 0.272 4.766 1.00 97.38 74 ILE A O 1
ATOM 583 N N . ASP A 1 75 ? -9.571 -0.951 6.362 1.00 98.19 75 ASP A N 1
ATOM 584 C CA . ASP A 1 75 ? -8.506 0.014 6.635 1.00 98.19 75 ASP A CA 1
ATOM 585 C C . ASP A 1 75 ? -7.365 -0.066 5.607 1.00 98.19 75 ASP A C 1
ATOM 587 O O . ASP A 1 75 ? -7.173 -1.076 4.910 1.00 98.19 75 ASP A O 1
ATOM 591 N N . ILE A 1 76 ? -6.577 1.011 5.531 1.00 98.50 76 ILE A N 1
ATOM 592 C CA . ILE A 1 76 ? -5.376 1.085 4.698 1.00 98.50 76 ILE A CA 1
ATOM 593 C C . ILE A 1 76 ? -4.142 0.985 5.593 1.00 98.50 76 ILE A C 1
ATOM 595 O O . ILE A 1 76 ? -3.961 1.771 6.521 1.00 98.50 76 ILE A O 1
ATOM 599 N N . LEU A 1 77 ? -3.243 0.057 5.267 1.00 98.25 77 LEU A N 1
ATOM 600 C CA . LEU A 1 77 ? -1.908 -0.004 5.853 1.00 98.25 77 LEU A CA 1
ATOM 601 C C . LEU A 1 77 ? -0.899 0.638 4.896 1.00 98.25 77 LEU A C 1
ATOM 603 O O . LEU A 1 77 ? -0.546 0.053 3.868 1.00 98.25 77 LEU A O 1
ATOM 607 N N . ASP A 1 78 ? -0.407 1.825 5.237 1.00 98.00 78 ASP A N 1
ATOM 608 C CA . ASP A 1 78 ? 0.749 2.424 4.574 1.00 98.00 78 ASP A CA 1
ATOM 609 C C . ASP A 1 78 ? 2.023 1.732 5.061 1.00 98.00 78 ASP A C 1
ATOM 611 O O . ASP A 1 78 ? 2.453 1.904 6.199 1.00 98.00 78 ASP A O 1
ATOM 615 N N . ALA A 1 79 ? 2.617 0.934 4.182 1.00 96.94 79 ALA A N 1
ATOM 616 C CA . ALA A 1 79 ? 3.910 0.286 4.346 1.00 96.94 79 ALA A CA 1
ATOM 617 C C . ALA A 1 79 ? 4.885 0.745 3.244 1.00 96.94 79 ALA A C 1
ATOM 619 O O . ALA A 1 79 ? 5.718 -0.028 2.765 1.00 96.94 79 ALA A O 1
ATOM 620 N N . THR A 1 80 ? 4.747 1.994 2.781 1.00 95.19 80 THR A N 1
ATOM 621 C CA . THR A 1 80 ? 5.665 2.591 1.799 1.00 95.19 80 THR A CA 1
ATOM 622 C C . THR A 1 80 ? 6.984 3.042 2.423 1.00 95.19 80 THR A C 1
ATOM 624 O O . THR A 1 80 ? 7.981 3.139 1.713 1.00 95.19 80 THR A O 1
ATOM 627 N N . GLU A 1 81 ? 6.998 3.249 3.741 1.00 92.44 81 GLU A N 1
ATOM 628 C CA . GLU A 1 81 ? 8.160 3.645 4.538 1.00 92.44 81 GLU A CA 1
ATOM 629 C C . GLU A 1 81 ? 8.591 2.519 5.502 1.00 92.44 81 GLU A C 1
ATOM 631 O O . GLU A 1 81 ? 7.910 1.502 5.642 1.00 92.44 81 GLU A O 1
ATOM 636 N N . ALA A 1 82 ? 9.722 2.703 6.195 1.00 90.19 82 ALA A N 1
ATOM 637 C CA . ALA A 1 82 ? 10.281 1.699 7.112 1.00 90.19 82 ALA A CA 1
ATOM 638 C C . ALA A 1 82 ? 9.346 1.326 8.280 1.00 90.19 82 ALA A C 1
ATOM 640 O O . ALA A 1 82 ? 9.330 0.177 8.717 1.00 90.19 82 ALA A O 1
ATOM 641 N N . GLU A 1 83 ? 8.572 2.291 8.777 1.00 93.19 83 GLU A N 1
ATOM 642 C CA . GLU A 1 83 ? 7.557 2.076 9.807 1.00 93.19 83 GLU A 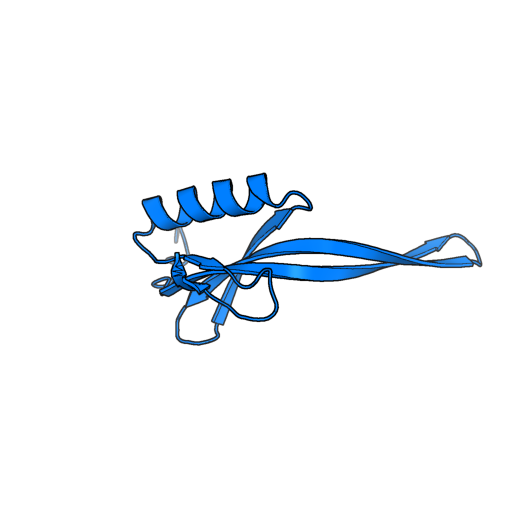CA 1
ATOM 643 C C . GLU A 1 83 ? 6.169 2.153 9.179 1.00 93.19 83 GLU A C 1
ATOM 645 O O . GLU A 1 83 ? 5.803 3.177 8.594 1.00 93.19 83 GLU A O 1
ATOM 650 N N . SER A 1 84 ? 5.391 1.079 9.319 1.00 94.94 84 SER A N 1
ATOM 651 C CA . SER A 1 84 ? 4.036 1.031 8.777 1.00 94.94 84 SER A CA 1
ATOM 652 C C . SER A 1 84 ? 3.043 1.818 9.633 1.00 94.94 84 SER A C 1
ATOM 654 O O . SER A 1 84 ? 3.153 1.852 10.860 1.00 94.94 84 SER A O 1
ATOM 656 N N . LYS A 1 85 ? 2.053 2.434 8.982 1.00 97.31 85 LYS A N 1
ATOM 657 C CA . LYS A 1 85 ? 1.032 3.278 9.618 1.00 97.31 85 LYS A CA 1
ATOM 658 C C . LYS A 1 85 ? -0.353 2.930 9.087 1.00 97.31 85 LYS A C 1
ATOM 660 O O . LYS A 1 85 ? -0.528 2.753 7.886 1.00 97.31 85 LYS A O 1
ATOM 665 N N . TRP A 1 86 ? -1.330 2.859 9.984 1.00 97.12 86 TRP A N 1
ATOM 666 C CA . TRP A 1 86 ? -2.741 2.737 9.619 1.00 97.12 86 TRP A CA 1
ATOM 667 C C . TRP A 1 86 ? -3.311 4.119 9.286 1.00 97.12 86 TRP A C 1
ATOM 669 O O . TRP A 1 86 ? -3.004 5.085 9.992 1.00 97.12 86 TRP A O 1
ATOM 679 N N . ILE A 1 87 ? -4.094 4.204 8.208 1.00 91.44 87 ILE A N 1
ATOM 680 C CA . ILE A 1 87 ? -4.742 5.428 7.706 1.00 91.44 87 ILE A CA 1
ATOM 681 C C . ILE A 1 87 ? -6.247 5.208 7.616 1.00 91.44 87 ILE A C 1
ATOM 683 O O . ILE A 1 87 ? -6.638 4.133 7.107 1.00 91.44 87 ILE A O 1
#

pLDDT: mean 90.41, std 12.39, range [39.12, 98.5]